Protein AF-A0A2N6VER7-F1 (afdb_monomer_lite)

Foldseek 3Di:
DDWDFDADPNDTDIDDDDDDDDDDDDADKDKDWDDDPRDIDIDIDGDHDDDDDQDPFEEEDAQQPQDDPPDPNGGDVVSVVVVVVVGVVVVGRDYHYDDDDDD

Organism: NCBI:txid170994

Secondary structure (DSSP, 8-state):
-EEEEEEETTEEEEEEE----PPP--SEEEEEEEEETTEEEEEEEEE-PPPPPPPSSEEEE-GGG---TTSSSS--HHHHHHHHHHHHHTT-SEEEE------

Radius of gyration: 26.97 Å; chains: 1; bounding box: 58×40×62 Å

Sequence (103 aa):
TGTQTVTVAGASEVRHEFTAIMPPRETGIGEITCAVDGAVSRAPLMVSEAAVQPGERGFDLHLASARMGRSWGVGDFADLRDIAVQAAAAGAETIMLSPVTAS

Structure (mmCIF, N/CA/C/O backbone):
data_AF-A0A2N6VER7-F1
#
_entry.id   AF-A0A2N6VER7-F1
#
loop_
_atom_site.group_PDB
_atom_site.id
_atom_site.type_symbol
_atom_site.label_atom_id
_atom_site.label_alt_id
_atom_site.label_comp_id
_atom_site.label_asym_id
_atom_site.label_entity_id
_atom_site.label_seq_id
_atom_site.pdbx_PDB_ins_code
_atom_site.Cartn_x
_atom_site.Cartn_y
_atom_site.Cartn_z
_atom_site.occupancy
_atom_site.B_iso_or_equiv
_atom_site.auth_seq_id
_atom_site.auth_comp_id
_atom_site.auth_asym_id
_atom_site.auth_atom_id
_atom_site.pdbx_PDB_model_num
ATOM 1 N N . THR A 1 1 ? -33.706 -14.456 19.884 1.00 49.22 1 THR A N 1
ATOM 2 C CA . THR A 1 1 ? -33.283 -14.089 21.249 1.00 49.22 1 THR A CA 1
ATOM 3 C C . THR A 1 1 ? -33.926 -15.053 22.209 1.00 49.22 1 THR A C 1
ATOM 5 O O . THR A 1 1 ? -35.138 -15.220 22.134 1.00 49.22 1 THR A O 1
ATOM 8 N N . GLY A 1 2 ? -33.139 -15.725 23.039 1.00 53.06 2 GLY A N 1
ATOM 9 C CA . GLY A 1 2 ? -33.631 -16.678 24.030 1.00 53.06 2 GLY A CA 1
ATOM 10 C C . GLY A 1 2 ? -32.969 -16.415 25.376 1.00 53.06 2 GLY A C 1
ATOM 11 O O . GLY A 1 2 ? -31.793 -16.063 25.428 1.00 53.06 2 GLY A O 1
ATOM 12 N N . THR A 1 3 ? -33.723 -16.562 26.459 1.00 49.88 3 THR A N 1
ATOM 13 C CA . THR A 1 3 ? -33.168 -16.577 27.816 1.00 49.88 3 THR A CA 1
ATOM 14 C C . THR A 1 3 ? -33.214 -18.018 28.291 1.00 49.88 3 THR A C 1
ATOM 16 O O . THR A 1 3 ? -34.296 -18.601 28.360 1.00 49.88 3 THR A O 1
ATOM 19 N N . GLN A 1 4 ? -32.055 -18.600 28.594 1.00 55.09 4 GLN A N 1
ATOM 20 C CA . GLN A 1 4 ? -31.969 -19.940 29.162 1.00 55.09 4 GLN A CA 1
ATOM 21 C C . GLN A 1 4 ? -31.325 -19.850 30.542 1.00 55.09 4 GLN A C 1
ATOM 23 O O . GLN A 1 4 ? -30.207 -19.361 30.695 1.00 55.09 4 GLN A O 1
ATOM 28 N N . THR A 1 5 ? -32.031 -20.332 31.557 1.00 52.62 5 THR A N 1
ATOM 29 C CA . THR A 1 5 ? -31.447 -20.534 32.883 1.00 52.62 5 THR A CA 1
ATOM 30 C C . THR A 1 5 ? -30.698 -21.860 32.864 1.00 52.62 5 THR A C 1
ATOM 32 O O . THR A 1 5 ? -31.305 -22.904 32.624 1.00 52.62 5 THR A O 1
ATOM 35 N N . VAL A 1 6 ? -29.386 -21.825 33.089 1.00 56.25 6 VAL A N 1
ATOM 36 C CA . VAL A 1 6 ? -28.537 -23.019 33.164 1.00 56.25 6 VAL A CA 1
ATOM 37 C C . VAL A 1 6 ? -28.057 -23.162 34.602 1.00 56.25 6 VAL A C 1
ATOM 39 O O . VAL A 1 6 ? -27.494 -22.235 35.177 1.00 56.25 6 VAL A O 1
ATOM 42 N N . THR A 1 7 ? -28.290 -24.321 35.210 1.00 45.69 7 THR A N 1
ATOM 43 C CA . THR A 1 7 ? -27.775 -24.616 36.551 1.00 45.69 7 THR A CA 1
ATOM 44 C C . THR A 1 7 ? -26.443 -25.350 36.426 1.00 45.69 7 THR A C 1
ATOM 46 O O . THR A 1 7 ? -26.403 -26.468 35.914 1.00 45.69 7 THR A O 1
ATOM 49 N N . VAL A 1 8 ? -25.356 -24.745 36.909 1.00 48.25 8 VAL A N 1
ATOM 50 C CA . VAL A 1 8 ? -24.018 -25.356 36.952 1.00 48.25 8 VAL A CA 1
ATOM 51 C C . VAL A 1 8 ? -23.588 -25.463 38.414 1.00 48.25 8 VAL A C 1
ATOM 53 O O . VAL A 1 8 ? -23.535 -24.467 39.128 1.00 48.25 8 VAL A O 1
ATOM 56 N N . ALA A 1 9 ? -23.325 -26.686 38.886 1.00 59.72 9 ALA A N 1
ATOM 57 C CA . ALA A 1 9 ? -22.865 -26.970 40.254 1.00 59.72 9 ALA A CA 1
ATOM 58 C C . ALA A 1 9 ? -23.731 -26.365 41.390 1.00 59.72 9 ALA A C 1
ATOM 60 O O . ALA A 1 9 ? -23.218 -26.004 42.446 1.00 59.72 9 ALA A O 1
ATOM 61 N N . GLY A 1 10 ? -25.051 -26.257 41.190 1.00 63.75 10 GLY A N 1
ATOM 62 C CA . GLY A 1 10 ? -25.993 -25.737 42.194 1.00 63.75 10 GLY A CA 1
ATOM 63 C C . GLY A 1 10 ? -26.188 -24.215 42.181 1.00 63.75 10 GLY A C 1
ATOM 64 O O . GLY A 1 10 ? -27.081 -23.723 42.867 1.00 63.75 10 GLY A O 1
ATOM 65 N N . ALA A 1 11 ? -25.433 -23.476 41.364 1.00 48.09 11 ALA A N 1
ATOM 66 C CA . ALA A 1 11 ? -25.694 -22.071 41.069 1.00 48.09 11 ALA A CA 1
ATOM 67 C C . ALA A 1 11 ? -26.542 -21.959 39.790 1.00 48.09 11 ALA A C 1
ATOM 69 O O . ALA A 1 11 ? -26.250 -22.611 38.787 1.00 48.09 11 ALA A O 1
ATOM 70 N N . SER A 1 12 ? -27.612 -21.158 39.824 1.00 53.44 12 SER A N 1
ATOM 71 C CA . SER A 1 12 ? -28.371 -20.819 38.613 1.00 53.44 12 SER A CA 1
ATOM 72 C C . SER A 1 12 ? -27.730 -19.616 37.936 1.00 53.44 12 SER A C 1
ATOM 74 O O . SER A 1 12 ? -27.675 -18.538 38.524 1.00 53.44 12 SER A O 1
ATOM 76 N N . GLU A 1 13 ? -27.268 -19.803 36.705 1.00 59.38 13 GLU A N 1
ATOM 77 C CA . GLU A 1 13 ? -26.743 -18.747 35.849 1.00 59.38 13 GLU A CA 1
ATOM 78 C C . GLU A 1 13 ? -27.777 -18.439 34.758 1.00 59.38 13 GLU A C 1
ATOM 80 O O . GLU A 1 13 ? -28.283 -19.336 34.076 1.00 59.38 13 GLU A O 1
ATOM 85 N N . VAL A 1 14 ? -28.142 -17.164 34.609 1.00 60.25 14 VAL A N 1
ATOM 86 C CA . VAL A 1 14 ? -29.031 -16.722 33.528 1.00 60.25 14 VAL A CA 1
ATOM 87 C C . VAL A 1 14 ? -28.167 -16.426 32.311 1.00 60.25 14 VAL A C 1
ATOM 89 O O . VAL A 1 14 ? -27.397 -15.467 32.308 1.00 60.25 14 VAL A O 1
ATOM 92 N N . ARG A 1 15 ? -28.292 -17.247 31.265 1.00 60.31 15 ARG A N 1
ATOM 93 C CA . ARG A 1 15 ? -27.589 -17.041 30.000 1.00 60.31 15 ARG A CA 1
ATOM 94 C C . ARG A 1 15 ? -28.536 -16.379 29.007 1.00 60.31 15 ARG A C 1
ATOM 96 O O . ARG A 1 15 ? -29.558 -16.949 28.621 1.00 60.31 15 ARG A O 1
ATOM 103 N N . HIS A 1 16 ? -28.190 -15.166 28.596 1.00 58.72 16 HIS A N 1
ATOM 104 C CA . HIS A 1 16 ? -28.911 -14.457 27.547 1.00 58.72 16 HIS A CA 1
ATOM 105 C C . HIS A 1 16 ? -28.255 -14.739 26.194 1.00 58.72 16 HIS A C 1
ATOM 107 O O . HIS A 1 16 ? -27.088 -14.408 25.981 1.00 58.72 16 HIS A O 1
ATOM 113 N N . GLU A 1 17 ? -29.000 -15.354 25.279 1.00 58.00 17 GLU A N 1
ATOM 114 C CA . GLU A 1 17 ? -28.554 -15.613 23.915 1.00 58.00 17 GLU A CA 1
ATOM 115 C C . GLU A 1 17 ? -29.190 -14.596 22.961 1.00 58.00 17 GLU A C 1
ATOM 117 O O . GLU A 1 17 ? -30.405 -14.587 22.708 1.00 58.00 17 GLU A O 1
ATOM 122 N N . PHE A 1 18 ? -28.348 -13.714 22.424 1.00 57.41 18 PHE A N 1
ATOM 123 C CA . PHE A 1 18 ? -28.749 -12.692 21.467 1.00 57.41 18 PHE A CA 1
ATOM 124 C C . PHE A 1 18 ? -28.387 -13.134 20.052 1.00 57.41 18 PHE A C 1
ATOM 126 O O . PHE A 1 18 ? -27.218 -13.302 19.717 1.00 57.41 18 PHE A O 1
ATOM 133 N N . THR A 1 19 ? -29.399 -13.291 19.20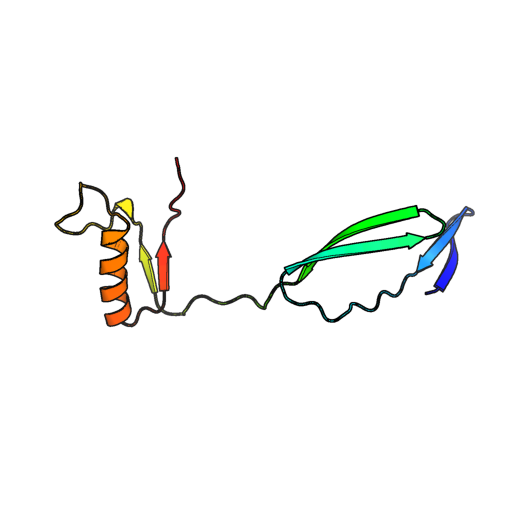0 1.00 53.34 19 THR A N 1
ATOM 134 C CA . THR A 1 19 ? -29.200 -13.484 17.761 1.00 53.34 19 THR A CA 1
ATOM 135 C C . THR A 1 19 ? -29.134 -12.105 17.119 1.00 53.34 19 THR A C 1
ATOM 137 O O . THR A 1 19 ? -30.167 -11.469 16.916 1.00 53.34 19 THR A O 1
ATOM 140 N N . ALA A 1 20 ? -27.928 -11.614 16.841 1.00 54.19 20 ALA A N 1
ATOM 141 C CA . ALA A 1 20 ? -27.754 -10.401 16.054 1.00 54.19 20 ALA A CA 1
ATOM 142 C C . ALA A 1 20 ? -27.784 -10.769 14.565 1.00 54.19 20 ALA A C 1
ATOM 144 O O . ALA A 1 20 ? -26.958 -11.552 14.100 1.00 54.19 20 ALA A O 1
ATOM 145 N N . ILE A 1 21 ? -28.731 -10.210 13.813 1.00 55.84 21 ILE A N 1
ATOM 146 C CA . ILE A 1 21 ? -28.676 -10.251 12.350 1.00 55.84 21 ILE A CA 1
ATOM 147 C C . ILE A 1 21 ? -27.740 -9.121 11.941 1.00 55.84 21 ILE A C 1
ATOM 149 O O . ILE A 1 21 ? -28.060 -7.948 12.132 1.00 55.84 21 ILE A O 1
ATOM 153 N N . MET A 1 22 ? -26.558 -9.477 11.443 1.00 58.34 22 MET A N 1
ATOM 154 C CA . MET A 1 22 ? -25.590 -8.502 10.957 1.00 58.34 22 MET A CA 1
ATOM 155 C C . MET A 1 22 ? -26.201 -7.783 9.744 1.00 58.34 22 MET A C 1
ATOM 157 O O . MET A 1 22 ? -26.494 -8.450 8.749 1.00 58.34 22 MET A O 1
ATOM 161 N N . PRO A 1 23 ? -26.449 -6.460 9.799 1.00 57.88 23 PRO A N 1
ATOM 162 C CA . PRO A 1 23 ? -26.889 -5.746 8.611 1.00 57.88 23 PRO A CA 1
ATOM 163 C C . PRO A 1 23 ? -25.771 -5.799 7.557 1.00 57.88 23 PRO A C 1
ATOM 165 O O . PRO A 1 23 ? -24.596 -5.861 7.936 1.00 57.88 23 PRO A O 1
ATOM 168 N N . PRO A 1 24 ? -26.092 -5.750 6.252 1.00 57.03 24 PRO A N 1
ATOM 169 C CA . PRO A 1 24 ? -25.083 -5.542 5.222 1.00 57.03 24 PRO A CA 1
ATOM 170 C C . PRO A 1 24 ? -24.358 -4.236 5.546 1.00 57.03 24 PRO A C 1
ATOM 172 O O . PRO A 1 24 ? -24.999 -3.192 5.675 1.00 57.03 24 PRO A O 1
ATOM 175 N N . ARG A 1 25 ? -23.046 -4.298 5.764 1.00 68.88 25 ARG A N 1
ATOM 176 C CA . ARG A 1 25 ? -22.236 -3.120 6.069 1.00 68.88 25 ARG A CA 1
ATOM 177 C C . ARG A 1 25 ? -21.222 -2.919 4.959 1.00 68.88 25 ARG A C 1
ATOM 179 O O . ARG A 1 25 ? -20.593 -3.872 4.509 1.00 68.88 25 ARG A O 1
ATOM 186 N N . GLU A 1 26 ? -21.112 -1.671 4.530 1.00 82.69 26 GLU A N 1
ATOM 187 C CA . GLU A 1 26 ? -20.024 -1.193 3.687 1.00 82.69 26 GLU A CA 1
ATOM 188 C C . GLU A 1 26 ? -18.685 -1.391 4.409 1.00 82.69 26 GLU A C 1
ATOM 190 O O . GLU A 1 26 ? -18.630 -1.486 5.641 1.00 82.69 26 GLU A O 1
ATOM 195 N N . THR A 1 27 ? -17.604 -1.470 3.639 1.00 88.94 27 THR A N 1
ATOM 196 C CA . THR A 1 27 ? -16.242 -1.564 4.162 1.00 88.94 27 THR A CA 1
ATOM 197 C C . THR A 1 27 ? -15.962 -0.409 5.122 1.00 88.94 27 THR A C 1
ATOM 199 O O . THR A 1 27 ? -16.256 0.746 4.816 1.00 88.94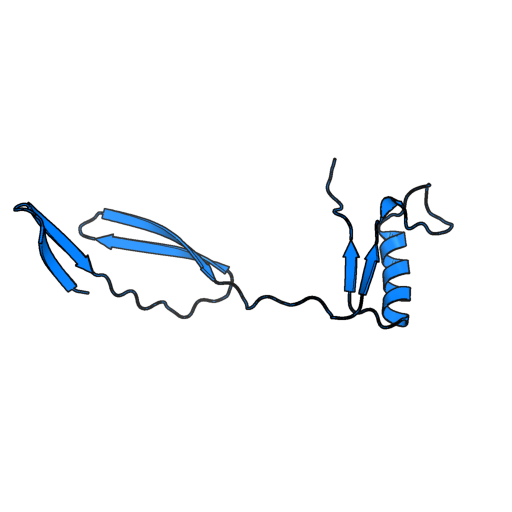 27 THR A O 1
ATOM 202 N N . GLY A 1 28 ? -15.368 -0.692 6.280 1.00 87.44 28 GLY A N 1
ATOM 203 C CA . GLY A 1 28 ? -15.002 0.347 7.234 1.00 87.44 28 GLY A CA 1
ATOM 204 C C . GLY A 1 28 ? -14.964 -0.104 8.686 1.00 87.44 28 GLY A C 1
ATOM 205 O O . GLY A 1 28 ? -15.018 -1.290 9.021 1.00 87.44 28 GLY A O 1
ATOM 206 N N . ILE A 1 29 ? -14.853 0.895 9.558 1.00 89.88 29 ILE A N 1
ATOM 207 C CA . ILE A 1 29 ? -14.834 0.732 11.008 1.00 89.88 29 ILE A CA 1
ATOM 208 C C . ILE A 1 29 ? -16.161 1.257 11.546 1.00 89.88 29 ILE A C 1
ATOM 210 O O . ILE A 1 29 ? -16.484 2.433 11.397 1.00 89.88 29 ILE A O 1
ATOM 214 N N . GLY A 1 30 ? -16.924 0.372 12.173 1.00 86.56 30 GLY A N 1
ATOM 215 C CA . GLY A 1 30 ? -18.158 0.696 12.869 1.00 86.56 30 GLY A CA 1
ATOM 216 C C . GLY A 1 30 ? -18.137 0.210 14.312 1.00 86.56 30 GLY A C 1
ATOM 217 O O . GLY A 1 30 ? -17.129 -0.266 14.831 1.00 86.56 30 GLY A O 1
ATOM 218 N N . GLU A 1 31 ? -19.296 0.291 14.952 1.00 87.50 31 GLU A N 1
ATOM 219 C CA . GLU A 1 31 ? -19.516 -0.185 16.315 1.00 87.50 31 GLU A CA 1
ATOM 220 C C . GLU A 1 31 ? -20.663 -1.207 16.321 1.00 87.50 31 GLU A C 1
ATOM 222 O O . GLU A 1 31 ? -21.601 -1.147 15.509 1.00 87.50 31 GLU A O 1
ATOM 227 N N . ILE A 1 32 ? -20.566 -2.191 17.207 1.00 84.75 32 ILE A N 1
ATOM 228 C CA . ILE A 1 32 ? -21.685 -3.033 17.619 1.00 84.75 32 ILE A CA 1
ATOM 229 C C . ILE A 1 32 ? -22.047 -2.636 19.042 1.00 84.75 32 ILE A C 1
ATOM 231 O O . ILE A 1 32 ? -21.196 -2.623 19.932 1.00 84.75 32 ILE A O 1
ATOM 235 N N . THR A 1 33 ? -23.333 -2.365 19.241 1.00 85.75 33 THR A N 1
ATOM 236 C CA . THR A 1 33 ? -23.900 -1.982 20.531 1.00 85.75 33 THR A CA 1
ATOM 237 C C . THR A 1 33 ? -24.882 -3.049 20.979 1.00 85.75 33 THR A C 1
ATOM 239 O O . THR A 1 33 ? -25.784 -3.423 20.231 1.00 85.75 33 THR A O 1
ATOM 242 N N . CYS A 1 34 ? -24.718 -3.522 22.210 1.00 82.00 34 CYS A N 1
ATOM 243 C CA . CYS A 1 34 ? -25.655 -4.412 22.882 1.00 82.00 34 CYS A CA 1
ATOM 244 C C . CYS A 1 34 ? -26.275 -3.669 24.067 1.00 82.00 34 CYS A C 1
ATOM 246 O O . CYS A 1 34 ? -25.540 -3.090 24.865 1.00 82.00 34 CYS A O 1
ATOM 248 N N . ALA A 1 35 ? -27.604 -3.672 24.176 1.00 83.94 35 ALA A N 1
ATOM 249 C CA . ALA A 1 35 ? -28.333 -3.034 25.268 1.00 83.94 35 ALA A CA 1
ATOM 250 C C . ALA A 1 35 ? -29.332 -4.018 25.896 1.00 83.94 35 ALA A C 1
ATOM 252 O O . ALA A 1 35 ? -30.162 -4.581 25.183 1.00 83.94 35 ALA A O 1
ATOM 253 N N . VAL A 1 36 ? -29.246 -4.226 27.214 1.00 81.94 36 VAL A N 1
ATOM 254 C CA . VAL A 1 36 ? -30.075 -5.172 27.988 1.00 81.94 36 VAL A CA 1
ATOM 255 C C . VAL A 1 36 ? -30.378 -4.555 29.347 1.00 81.94 36 VAL A C 1
ATOM 257 O O . VAL A 1 36 ? -29.447 -4.172 30.047 1.00 81.94 36 VAL A O 1
ATOM 260 N N . ASP A 1 37 ? -31.655 -4.433 29.716 1.00 85.06 37 ASP A N 1
ATOM 261 C CA . ASP A 1 37 ? -32.101 -3.954 31.038 1.00 85.06 37 ASP A CA 1
ATOM 262 C C . ASP A 1 37 ? -31.390 -2.675 31.534 1.00 85.06 37 ASP A C 1
ATOM 264 O O . ASP A 1 37 ? -31.055 -2.522 32.706 1.00 85.06 37 ASP A O 1
ATOM 268 N N . GLY A 1 38 ? -31.126 -1.737 30.618 1.00 83.00 38 GLY A N 1
ATOM 269 C CA . GLY A 1 38 ? -30.441 -0.471 30.906 1.00 83.00 38 GLY A CA 1
ATOM 270 C C . GLY A 1 38 ? -28.906 -0.534 30.898 1.00 83.00 38 GLY A C 1
ATOM 271 O O . GLY A 1 38 ? -28.265 0.516 30.878 1.00 83.00 38 GLY A O 1
ATOM 272 N N . ALA A 1 39 ? -28.302 -1.723 30.842 1.00 81.06 39 ALA A N 1
ATOM 273 C CA . ALA A 1 39 ? -26.871 -1.899 30.612 1.00 81.06 39 ALA A CA 1
ATOM 274 C C . ALA A 1 39 ? -26.545 -1.825 29.113 1.00 81.06 39 ALA A C 1
ATOM 276 O O . ALA A 1 39 ? -27.250 -2.406 28.288 1.00 81.06 39 ALA A O 1
ATOM 277 N N . VAL A 1 40 ? -25.460 -1.131 28.756 1.00 87.12 40 VAL A N 1
ATOM 278 C CA . VAL A 1 40 ? -24.997 -0.974 27.368 1.00 87.12 40 VAL A CA 1
ATOM 279 C C . VAL A 1 40 ? -23.534 -1.395 27.253 1.00 87.12 40 VAL A C 1
ATOM 281 O O . VAL A 1 40 ? -22.689 -0.899 27.995 1.00 87.12 40 VAL A O 1
ATOM 284 N N . SER A 1 41 ? -23.232 -2.266 26.291 1.00 86.19 41 SER A N 1
ATOM 285 C CA . SER A 1 41 ? -21.876 -2.676 25.914 1.00 86.19 41 SER A CA 1
ATOM 286 C C . SER A 1 41 ? -21.593 -2.316 24.457 1.00 86.19 41 SER A C 1
ATOM 288 O O . SER A 1 41 ? -22.491 -2.372 23.613 1.00 86.19 41 SER A O 1
ATOM 290 N N . ARG A 1 42 ? -20.348 -1.930 24.169 1.00 87.31 42 ARG A N 1
ATOM 291 C CA . ARG A 1 42 ? -19.883 -1.484 22.851 1.00 87.31 42 ARG A CA 1
ATOM 292 C C . ARG A 1 42 ? -18.615 -2.231 22.466 1.00 87.31 42 ARG A C 1
ATOM 294 O O . ARG A 1 42 ? -17.731 -2.408 23.302 1.00 87.31 42 ARG A O 1
ATOM 301 N N . ALA A 1 43 ? -18.521 -2.635 21.205 1.00 86.88 43 ALA A N 1
ATOM 302 C CA . ALA A 1 43 ? -17.329 -3.252 20.636 1.00 86.88 43 ALA A CA 1
ATOM 303 C C . ALA A 1 43 ? -17.081 -2.735 19.210 1.00 86.88 43 ALA A C 1
ATOM 305 O O . ALA A 1 43 ? -18.046 -2.502 18.473 1.00 86.88 43 ALA A O 1
ATOM 306 N N . PRO A 1 44 ? -15.814 -2.577 18.790 1.00 89.50 44 PRO A N 1
ATOM 307 C CA . PRO A 1 44 ? -15.506 -2.226 17.411 1.00 89.50 44 PRO A CA 1
ATOM 308 C C . PRO A 1 44 ? -15.929 -3.357 16.465 1.00 89.50 44 PRO A C 1
ATOM 310 O O . PRO A 1 44 ? -15.695 -4.533 16.744 1.00 89.50 44 PRO A O 1
ATOM 313 N N . LEU A 1 45 ? -16.511 -2.995 15.322 1.00 86.62 45 LEU A N 1
ATOM 314 C CA . LEU A 1 45 ? -16.701 -3.892 14.186 1.00 86.62 45 LEU A CA 1
ATOM 315 C C . LEU A 1 45 ? -15.876 -3.389 13.012 1.00 86.62 45 LEU A C 1
ATOM 317 O O . LEU A 1 45 ? -16.077 -2.273 12.542 1.00 86.62 45 LEU A O 1
ATOM 321 N N . MET A 1 46 ? -15.004 -4.245 12.502 1.00 88.62 46 MET A N 1
ATOM 322 C CA . MET A 1 46 ? -14.252 -3.987 11.282 1.00 88.62 46 MET A CA 1
ATOM 323 C C . MET A 1 46 ? -14.834 -4.848 10.168 1.00 88.62 46 MET A C 1
ATOM 325 O O . MET A 1 46 ? -14.948 -6.063 10.318 1.00 88.62 46 MET A O 1
ATOM 329 N N . VAL A 1 47 ? -15.210 -4.208 9.065 1.00 88.69 47 VAL A N 1
ATOM 330 C CA . VAL A 1 47 ? -15.621 -4.877 7.831 1.00 88.69 47 VAL A CA 1
ATOM 331 C C . VAL A 1 47 ? -14.575 -4.534 6.787 1.00 88.69 47 VAL A C 1
ATOM 333 O O . VAL A 1 47 ? -14.427 -3.371 6.421 1.00 88.69 47 VAL A O 1
ATOM 336 N N . SER A 1 48 ? -13.807 -5.527 6.353 1.00 87.75 48 SER A N 1
ATOM 337 C CA . SER A 1 48 ? -12.763 -5.347 5.348 1.00 87.75 48 SER A CA 1
ATOM 338 C C . SER A 1 48 ? -13.193 -5.927 4.010 1.00 87.75 48 SER A C 1
ATOM 340 O O . SER A 1 48 ? -13.942 -6.903 3.948 1.00 87.75 48 SER A O 1
ATOM 342 N N . GLU A 1 49 ? -12.654 -5.362 2.938 1.00 87.50 49 GLU A N 1
ATOM 343 C CA . GLU A 1 49 ? -12.659 -6.017 1.638 1.00 87.50 49 GLU A CA 1
ATOM 344 C C . GLU A 1 49 ? -11.797 -7.282 1.671 1.00 87.50 49 GLU A C 1
ATOM 346 O O . GLU A 1 49 ? -11.004 -7.509 2.595 1.00 87.50 49 GLU A O 1
ATOM 351 N N . ALA A 1 50 ? -11.960 -8.121 0.649 1.00 86.12 50 ALA A N 1
ATOM 352 C CA . ALA A 1 50 ? -11.048 -9.229 0.429 1.00 86.12 50 ALA A CA 1
ATOM 353 C C . ALA A 1 50 ? -9.625 -8.694 0.210 1.00 86.12 50 ALA A C 1
ATOM 355 O O . ALA A 1 50 ? -9.424 -7.651 -0.412 1.00 86.12 50 ALA A O 1
ATOM 356 N N . ALA A 1 51 ? -8.630 -9.419 0.717 1.00 83.06 51 ALA A N 1
ATOM 357 C CA . ALA A 1 51 ? -7.239 -9.013 0.589 1.00 83.06 51 ALA A CA 1
ATOM 358 C C . ALA A 1 51 ? -6.821 -8.930 -0.887 1.00 83.06 51 ALA A C 1
ATOM 360 O O . ALA A 1 51 ? -6.862 -9.930 -1.609 1.00 83.06 51 ALA A O 1
ATOM 361 N N . VAL A 1 52 ? -6.363 -7.751 -1.311 1.00 84.00 52 VAL A N 1
ATOM 362 C CA . VAL A 1 52 ? -5.732 -7.565 -2.621 1.00 84.00 52 VAL A CA 1
ATOM 363 C C . VAL A 1 52 ? -4.354 -8.218 -2.585 1.00 84.00 52 VAL A C 1
ATOM 365 O O . VAL A 1 52 ? -3.522 -7.877 -1.745 1.00 84.00 52 VAL A O 1
ATOM 368 N N . GLN A 1 53 ? -4.122 -9.172 -3.485 1.00 83.00 53 GLN A N 1
ATOM 369 C CA . GLN A 1 53 ? -2.805 -9.777 -3.649 1.00 83.00 53 GLN A CA 1
ATOM 370 C C . GLN A 1 53 ? -1.928 -8.861 -4.513 1.00 83.00 53 GLN A C 1
ATOM 372 O O . GLN A 1 53 ? -2.427 -8.306 -5.496 1.00 83.00 53 GLN A O 1
ATOM 377 N N . PRO A 1 54 ? -0.641 -8.679 -4.174 1.00 76.88 54 PRO A N 1
ATOM 378 C CA . PRO A 1 54 ? 0.283 -7.990 -5.063 1.00 76.88 54 PRO A CA 1
ATOM 379 C C . PRO A 1 54 ? 0.420 -8.757 -6.387 1.00 76.88 54 PRO A C 1
ATOM 381 O O . PRO A 1 54 ? 0.252 -9.976 -6.425 1.00 76.88 54 PRO A O 1
ATOM 384 N N . GLY A 1 55 ? 0.733 -8.035 -7.467 1.00 82.81 55 GLY A N 1
ATOM 385 C CA . GLY A 1 55 ? 1.010 -8.642 -8.771 1.00 82.81 55 GLY A CA 1
ATOM 386 C C . GLY A 1 55 ? 2.161 -9.649 -8.702 1.00 82.81 55 GLY A C 1
ATOM 387 O O . GLY A 1 55 ? 3.092 -9.487 -7.911 1.00 82.81 55 GLY A O 1
ATOM 388 N N . GLU A 1 56 ? 2.106 -10.684 -9.541 1.00 86.38 56 GLU A N 1
ATOM 389 C CA . GLU A 1 56 ? 3.027 -11.834 -9.484 1.00 86.38 56 GLU A CA 1
ATOM 390 C C . GLU A 1 56 ? 4.446 -11.492 -9.962 1.00 86.38 56 GLU A C 1
ATOM 392 O O . GLU A 1 56 ? 5.404 -12.212 -9.676 1.00 86.38 56 GLU A O 1
ATOM 397 N N . ARG A 1 57 ? 4.593 -10.389 -10.705 1.00 92.50 57 ARG A N 1
ATOM 398 C CA . ARG A 1 57 ? 5.860 -9.947 -11.293 1.00 92.50 57 ARG A CA 1
ATOM 399 C C . ARG A 1 57 ? 6.245 -8.584 -10.753 1.00 92.50 57 ARG A C 1
ATOM 401 O O . ARG A 1 57 ? 5.511 -7.612 -10.915 1.00 92.50 57 ARG A O 1
ATOM 408 N N . GLY A 1 58 ? 7.429 -8.494 -10.165 1.00 93.81 58 GLY A N 1
ATOM 409 C CA . GLY A 1 58 ? 7.914 -7.247 -9.604 1.00 93.81 58 GLY A CA 1
ATOM 410 C C . GLY A 1 58 ? 9.398 -7.262 -9.296 1.00 93.81 58 GLY A C 1
ATOM 411 O O . GLY A 1 58 ? 10.081 -8.271 -9.473 1.00 93.81 58 GLY A O 1
ATOM 412 N N . PHE A 1 59 ? 9.877 -6.117 -8.828 1.00 94.25 59 PHE A N 1
ATOM 413 C CA . PHE A 1 59 ? 11.239 -5.947 -8.332 1.00 94.25 59 PHE A CA 1
ATOM 414 C C . PHE A 1 59 ? 11.224 -5.680 -6.830 1.00 94.25 59 PHE A C 1
ATOM 416 O O . PHE A 1 59 ? 10.309 -5.032 -6.328 1.00 94.25 5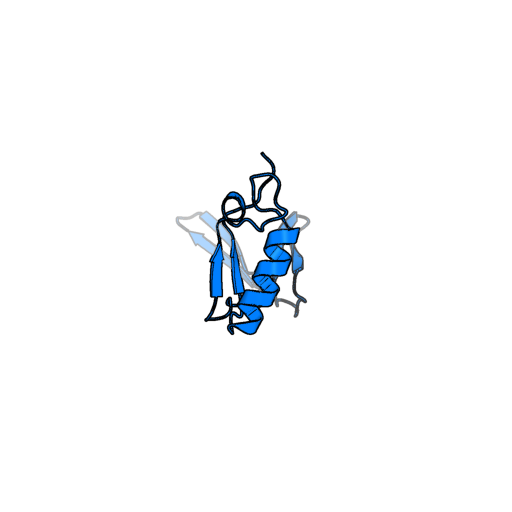9 PHE A O 1
ATOM 423 N N . ASP A 1 60 ? 12.263 -6.135 -6.136 1.00 95.06 60 ASP A N 1
ATOM 424 C CA . ASP A 1 60 ? 12.566 -5.721 -4.767 1.00 95.06 60 ASP A CA 1
ATOM 425 C C . ASP A 1 60 ? 13.654 -4.644 -4.808 1.00 95.06 60 ASP A C 1
ATOM 427 O O . ASP A 1 60 ? 14.681 -4.806 -5.477 1.00 95.06 60 ASP A O 1
ATOM 431 N N . LEU A 1 61 ? 13.399 -3.517 -4.150 1.00 95.00 61 LEU A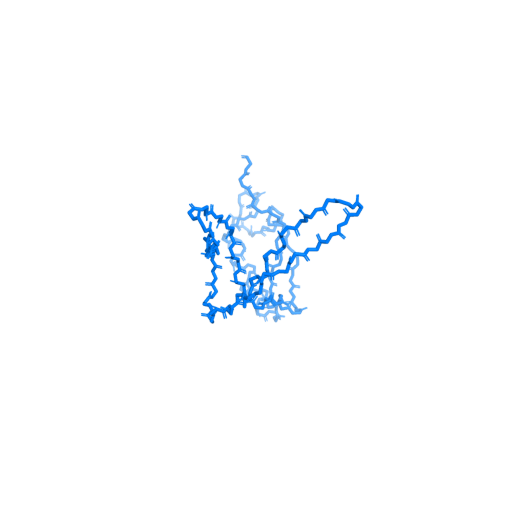 N 1
ATOM 432 C CA . LEU A 1 61 ? 14.224 -2.327 -4.229 1.00 95.00 61 LEU A CA 1
ATOM 433 C C . LEU A 1 61 ? 14.501 -1.752 -2.839 1.00 95.00 61 LEU A C 1
ATOM 435 O O . LEU A 1 61 ? 13.615 -1.275 -2.126 1.00 95.00 61 LEU A O 1
ATOM 439 N N . HIS A 1 62 ? 15.783 -1.674 -2.498 1.00 95.75 62 HIS A N 1
ATOM 440 C CA . HIS A 1 62 ? 16.239 -0.856 -1.386 1.00 95.75 62 HIS A CA 1
ATOM 441 C C . HIS A 1 62 ? 16.474 0.579 -1.872 1.00 95.75 62 HIS A C 1
ATOM 443 O O . HIS A 1 62 ? 17.497 0.876 -2.487 1.00 95.75 62 HIS A O 1
ATOM 449 N N . LEU A 1 63 ? 15.515 1.478 -1.625 1.00 95.56 63 LEU A N 1
ATOM 450 C CA . LEU A 1 63 ? 15.505 2.803 -2.258 1.00 95.56 63 LEU A CA 1
ATOM 451 C C . LEU A 1 63 ? 16.796 3.600 -2.015 1.00 95.56 63 LEU A C 1
ATOM 453 O O . LEU A 1 63 ? 17.326 4.209 -2.936 1.00 95.56 63 LEU A O 1
ATOM 457 N N . ALA A 1 64 ? 17.365 3.529 -0.811 1.00 93.75 64 ALA A N 1
ATOM 458 C CA . ALA A 1 64 ? 18.564 4.290 -0.467 1.00 93.75 64 ALA A CA 1
ATOM 459 C C . ALA A 1 64 ? 19.794 3.941 -1.339 1.00 93.75 64 ALA A C 1
ATOM 461 O O . ALA A 1 64 ? 20.681 4.783 -1.541 1.00 93.75 64 ALA A O 1
ATOM 462 N N . SER A 1 65 ? 19.858 2.722 -1.886 1.00 94.62 65 SER A N 1
ATOM 463 C CA . SER A 1 65 ? 20.939 2.286 -2.781 1.00 94.62 65 SER A CA 1
ATOM 464 C C . SER A 1 65 ? 20.615 2.459 -4.269 1.00 94.62 65 SER A C 1
ATOM 466 O O . SER A 1 65 ? 21.532 2.438 -5.091 1.00 94.62 65 SER A O 1
ATOM 468 N N . ALA A 1 66 ? 19.350 2.679 -4.625 1.00 94.62 66 ALA A N 1
ATOM 469 C CA . ALA A 1 66 ? 18.877 2.752 -6.000 1.00 94.62 66 ALA A CA 1
ATOM 470 C C . ALA A 1 66 ? 18.967 4.177 -6.568 1.00 94.62 66 ALA A C 1
ATOM 472 O O . ALA A 1 66 ? 18.021 4.958 -6.502 1.00 94.62 66 ALA A O 1
ATOM 473 N N . ARG A 1 67 ? 20.138 4.524 -7.106 1.00 93.88 67 ARG A N 1
ATOM 474 C CA . ARG A 1 67 ? 20.483 5.895 -7.509 1.00 93.88 67 ARG A CA 1
ATOM 475 C C . ARG A 1 67 ? 20.420 6.087 -9.018 1.00 93.88 67 ARG A C 1
ATOM 477 O O . ARG A 1 67 ? 20.846 5.223 -9.781 1.00 93.88 67 ARG A O 1
ATOM 484 N N . MET A 1 68 ? 20.002 7.277 -9.425 1.00 92.62 68 MET A N 1
ATOM 485 C CA . MET A 1 68 ? 20.207 7.813 -10.766 1.00 92.62 68 MET A CA 1
ATOM 486 C C . MET A 1 68 ? 21.430 8.733 -10.794 1.00 92.62 68 MET A C 1
ATOM 488 O O . MET A 1 68 ? 21.965 9.143 -9.766 1.00 92.62 68 MET A O 1
ATOM 492 N N . GLY A 1 69 ? 21.863 9.129 -11.994 1.00 95.50 69 GLY A N 1
ATOM 493 C CA . GLY A 1 69 ? 22.998 10.048 -12.148 1.00 95.50 69 GLY A CA 1
ATOM 494 C C . GLY A 1 69 ? 22.798 11.425 -11.494 1.00 95.50 69 GLY A C 1
ATOM 495 O O . GLY A 1 69 ? 23.775 12.106 -11.207 1.00 95.50 69 GLY A O 1
ATOM 496 N N . ARG A 1 70 ? 21.547 11.832 -11.238 1.00 94.12 70 ARG A N 1
ATOM 497 C CA . ARG A 1 70 ? 21.203 13.107 -10.580 1.00 94.12 70 ARG A CA 1
ATOM 498 C C . ARG A 1 70 ? 21.119 13.022 -9.050 1.00 94.12 70 ARG A C 1
ATOM 500 O O . ARG A 1 70 ? 20.941 14.055 -8.410 1.00 94.12 70 ARG A O 1
ATOM 507 N N . SER A 1 71 ? 21.165 11.819 -8.480 1.00 96.44 71 SER A N 1
ATOM 508 C CA . SER A 1 71 ? 20.913 11.595 -7.056 1.00 96.44 71 SER A CA 1
ATOM 509 C C . SER A 1 71 ? 22.024 12.191 -6.194 1.00 96.44 71 SER A C 1
ATOM 511 O O . SER A 1 71 ? 23.201 12.159 -6.554 1.00 96.44 71 SER A O 1
ATOM 513 N N . TRP A 1 72 ? 21.683 12.666 -4.998 1.00 95.44 72 TRP A N 1
ATOM 514 C CA . TRP A 1 72 ? 22.639 13.286 -4.068 1.00 95.44 72 TRP A CA 1
ATOM 515 C C . TRP A 1 72 ? 23.342 12.259 -3.169 1.00 95.44 72 TRP A C 1
ATOM 517 O O . TRP A 1 72 ? 23.478 12.442 -1.963 1.00 95.44 72 TRP A O 1
ATOM 527 N N . GLY A 1 73 ? 23.774 11.140 -3.754 1.00 95.25 73 GLY A N 1
ATOM 528 C CA . GLY A 1 73 ? 24.425 10.052 -3.017 1.00 95.25 73 GLY A CA 1
ATOM 529 C C . GLY A 1 73 ? 23.467 9.113 -2.273 1.00 95.25 73 GLY A C 1
ATOM 530 O O . GLY A 1 73 ? 23.933 8.215 -1.580 1.00 95.25 73 GLY A O 1
ATOM 531 N N . VAL A 1 74 ? 22.154 9.262 -2.449 1.00 95.88 74 VAL A N 1
ATOM 532 C CA . VAL A 1 74 ? 21.106 8.353 -1.958 1.00 95.88 74 VAL A CA 1
ATOM 533 C C . VAL A 1 74 ? 19.944 8.370 -2.947 1.00 95.88 74 VAL A C 1
ATOM 535 O O . VAL A 1 74 ? 19.696 9.412 -3.551 1.00 95.88 74 VAL A O 1
ATOM 538 N N . GLY A 1 75 ? 19.286 7.228 -3.158 1.00 96.38 75 GLY A N 1
ATOM 539 C CA . GLY A 1 75 ? 18.090 7.180 -3.997 1.00 96.38 75 GLY A CA 1
ATOM 540 C C . GLY A 1 75 ? 16.905 7.856 -3.309 1.00 96.38 75 GLY A C 1
ATOM 541 O O . GLY A 1 75 ? 16.717 7.705 -2.099 1.00 96.38 75 GLY A O 1
ATOM 542 N N . ASP A 1 76 ? 16.124 8.611 -4.074 1.00 95.62 76 ASP A N 1
ATOM 543 C CA . ASP A 1 76 ? 14.964 9.357 -3.584 1.00 95.62 76 ASP A CA 1
ATOM 544 C C . ASP A 1 76 ? 13.662 8.995 -4.324 1.00 95.62 76 ASP A C 1
ATOM 546 O O . ASP A 1 76 ? 13.609 8.108 -5.177 1.00 95.62 76 ASP A O 1
ATOM 550 N N . PHE A 1 77 ? 12.564 9.684 -4.005 1.00 96.69 77 PHE A N 1
ATOM 551 C CA . PHE A 1 77 ? 11.277 9.421 -4.654 1.00 96.69 77 PHE A CA 1
ATOM 552 C C . PHE A 1 77 ? 11.237 9.798 -6.144 1.00 96.69 77 PHE A C 1
ATOM 554 O O . PHE A 1 77 ? 10.422 9.242 -6.884 1.00 96.69 77 PHE A O 1
ATOM 561 N N . ALA A 1 78 ? 12.100 10.702 -6.616 1.00 96.69 78 ALA A N 1
ATOM 562 C CA . ALA A 1 78 ? 12.227 10.958 -8.046 1.00 96.69 78 ALA A CA 1
ATOM 563 C C . ALA A 1 78 ? 12.919 9.777 -8.740 1.00 96.69 78 ALA A C 1
ATOM 565 O O . ALA A 1 78 ? 12.510 9.378 -9.832 1.00 96.69 78 ALA A O 1
ATOM 566 N N . ASP A 1 79 ? 13.932 9.185 -8.105 1.00 96.94 79 ASP A N 1
ATOM 567 C CA . ASP A 1 79 ? 14.586 7.970 -8.599 1.00 96.94 79 ASP A CA 1
ATOM 568 C C . ASP A 1 79 ? 13.613 6.794 -8.633 1.00 96.94 79 ASP A C 1
ATOM 570 O O . ASP A 1 79 ? 13.509 6.123 -9.659 1.00 96.94 79 ASP A O 1
ATOM 574 N N . LEU A 1 80 ? 12.813 6.617 -7.576 1.00 97.00 80 LEU A N 1
ATOM 575 C CA . LEU A 1 80 ? 11.754 5.608 -7.539 1.00 97.00 80 LEU A CA 1
ATOM 576 C C . LEU A 1 80 ? 10.776 5.754 -8.709 1.00 97.00 80 LEU A C 1
ATOM 578 O O . LEU A 1 80 ? 10.444 4.759 -9.347 1.00 97.00 80 LEU A O 1
ATOM 582 N N . ARG A 1 81 ? 10.325 6.977 -9.017 1.00 97.06 81 ARG A N 1
ATOM 583 C CA . ARG A 1 81 ? 9.424 7.228 -10.153 1.00 97.06 81 ARG A CA 1
ATOM 584 C C . ARG A 1 81 ? 10.040 6.748 -11.466 1.00 97.06 81 ARG A C 1
ATOM 586 O O . ARG A 1 81 ? 9.375 6.078 -12.252 1.00 97.06 81 ARG A O 1
ATOM 593 N N . ASP A 1 82 ? 11.298 7.089 -11.710 1.00 96.81 82 ASP A N 1
ATOM 594 C CA . ASP A 1 82 ? 11.956 6.752 -12.971 1.00 96.81 82 ASP A CA 1
ATOM 595 C C . ASP A 1 82 ? 12.287 5.253 -13.066 1.00 96.81 82 ASP A C 1
ATOM 597 O O . ASP A 1 82 ? 12.229 4.677 -14.156 1.00 96.81 82 ASP A O 1
ATOM 601 N N . ILE A 1 83 ? 12.589 4.605 -11.935 1.00 96.12 83 ILE A N 1
ATOM 602 C CA . ILE A 1 83 ? 12.725 3.145 -11.837 1.00 96.12 83 ILE A CA 1
ATOM 603 C C . ILE A 1 83 ? 11.376 2.477 -12.104 1.00 96.12 83 ILE A C 1
ATOM 605 O O . ILE A 1 83 ? 11.326 1.525 -12.873 1.00 96.12 83 ILE A O 1
ATOM 609 N N . ALA A 1 84 ? 10.279 2.989 -11.539 1.00 96.75 84 ALA A N 1
ATOM 610 C CA . ALA A 1 84 ? 8.936 2.447 -11.741 1.00 96.75 84 ALA A CA 1
ATOM 611 C C . ALA A 1 84 ? 8.514 2.464 -13.212 1.00 96.75 84 ALA A C 1
ATOM 613 O O . ALA A 1 84 ? 7.982 1.472 -13.705 1.00 96.75 84 ALA A O 1
ATOM 614 N N . VAL A 1 85 ? 8.815 3.544 -13.938 1.00 97.44 85 VAL A N 1
ATOM 615 C CA . VAL A 1 85 ? 8.550 3.620 -15.384 1.00 97.44 85 VAL A CA 1
ATOM 616 C C . VAL A 1 85 ? 9.335 2.551 -16.148 1.00 97.44 85 VAL A C 1
ATOM 618 O O . VAL A 1 85 ? 8.772 1.863 -16.998 1.00 97.44 85 VAL A O 1
ATOM 621 N N . GLN A 1 86 ? 10.620 2.372 -15.833 1.00 96.38 86 GLN A N 1
ATOM 622 C CA . GLN A 1 86 ? 11.459 1.361 -16.488 1.00 96.38 86 GLN A CA 1
ATOM 623 C C . GLN A 1 86 ? 11.030 -0.068 -16.130 1.00 96.38 86 GLN A C 1
ATOM 625 O O . GLN A 1 86 ? 10.965 -0.931 -17.002 1.00 96.38 86 GLN A O 1
ATOM 630 N N . ALA A 1 87 ? 10.687 -0.311 -14.867 1.00 95.81 87 ALA A N 1
ATOM 631 C CA . ALA A 1 87 ? 10.199 -1.592 -14.379 1.00 95.81 87 ALA A CA 1
ATOM 632 C C . ALA A 1 87 ? 8.877 -1.984 -15.051 1.00 95.81 87 ALA A C 1
ATOM 634 O O . ALA A 1 87 ? 8.742 -3.111 -15.525 1.00 95.81 87 ALA A O 1
ATOM 635 N N . ALA A 1 88 ? 7.932 -1.047 -15.159 1.00 96.44 88 ALA A N 1
ATOM 636 C CA . ALA A 1 88 ? 6.666 -1.273 -15.851 1.00 96.44 88 ALA A CA 1
ATOM 637 C C . ALA A 1 88 ? 6.883 -1.574 -17.342 1.00 96.44 88 ALA A C 1
ATOM 639 O O . ALA A 1 88 ? 6.282 -2.504 -17.877 1.00 96.44 88 ALA A O 1
ATOM 640 N N . ALA A 1 89 ? 7.797 -0.855 -18.005 1.00 97.81 89 ALA A N 1
ATOM 641 C CA . ALA A 1 89 ? 8.185 -1.151 -19.387 1.00 97.81 89 ALA A CA 1
ATOM 642 C C . ALA A 1 89 ? 8.818 -2.550 -19.542 1.00 97.81 89 ALA A C 1
ATOM 644 O O . ALA A 1 89 ? 8.703 -3.161 -20.602 1.00 97.81 89 ALA A O 1
ATOM 645 N N . ALA A 1 90 ? 9.436 -3.075 -18.481 1.00 96.25 90 ALA A N 1
ATOM 646 C CA . ALA A 1 90 ? 9.953 -4.440 -18.403 1.00 96.25 90 ALA A CA 1
ATOM 647 C C . ALA A 1 90 ? 8.900 -5.488 -17.975 1.00 96.25 90 ALA A C 1
ATOM 649 O O . ALA A 1 90 ? 9.233 -6.664 -17.838 1.00 96.25 90 ALA A O 1
ATOM 650 N N . GLY A 1 91 ? 7.638 -5.092 -17.780 1.00 96.38 91 GLY A N 1
ATOM 651 C CA . GLY A 1 91 ? 6.537 -5.990 -17.421 1.00 96.38 91 GLY A CA 1
ATOM 652 C C . GLY A 1 91 ? 6.356 -6.224 -15.920 1.00 96.38 91 GLY A C 1
ATOM 653 O O . GLY A 1 91 ? 5.640 -7.151 -15.542 1.00 96.38 91 GLY A O 1
ATOM 654 N N . ALA A 1 92 ? 6.986 -5.417 -15.063 1.00 96.44 92 ALA A N 1
ATOM 655 C CA . ALA A 1 92 ? 6.694 -5.443 -13.635 1.00 96.44 92 ALA A CA 1
ATOM 656 C C . ALA A 1 92 ? 5.322 -4.824 -13.340 1.00 96.44 92 ALA A C 1
ATOM 658 O O . ALA A 1 92 ? 4.972 -3.760 -13.849 1.00 96.44 92 ALA A O 1
ATOM 659 N N . GLU A 1 93 ? 4.576 -5.483 -12.463 1.00 95.38 93 GLU A N 1
ATOM 660 C CA . GLU A 1 93 ? 3.282 -5.045 -11.940 1.00 95.38 93 GLU A CA 1
ATOM 661 C C . GLU A 1 93 ? 3.444 -4.369 -10.573 1.00 95.38 93 GLU A C 1
ATOM 663 O O . GLU A 1 93 ? 2.605 -3.566 -10.168 1.00 95.38 93 GLU A O 1
ATOM 668 N N . THR A 1 94 ? 4.532 -4.677 -9.860 1.00 95.12 94 THR A N 1
ATOM 669 C CA . THR A 1 94 ? 4.826 -4.128 -8.534 1.00 95.12 94 THR A CA 1
ATOM 670 C C . THR A 1 94 ? 6.310 -3.797 -8.353 1.00 95.12 94 THR A C 1
ATOM 672 O O . THR A 1 94 ? 7.195 -4.398 -8.967 1.00 95.12 94 THR A O 1
ATOM 675 N N . ILE A 1 95 ? 6.590 -2.831 -7.475 1.00 94.88 95 ILE A N 1
ATOM 676 C CA . IL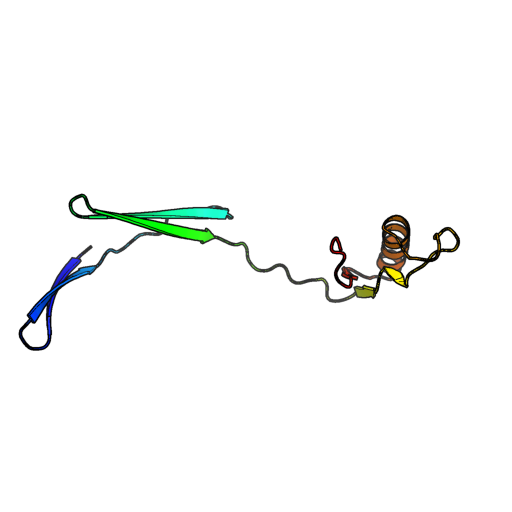E A 1 95 ? 7.907 -2.642 -6.863 1.00 94.88 95 ILE A CA 1
ATOM 677 C C . ILE A 1 95 ? 7.709 -2.759 -5.358 1.00 94.88 95 ILE A C 1
ATOM 679 O O . ILE A 1 95 ? 6.963 -1.978 -4.767 1.00 94.88 95 ILE A O 1
ATOM 683 N N . MET A 1 96 ? 8.377 -3.732 -4.750 1.00 94.62 96 MET A N 1
ATOM 684 C CA . MET A 1 96 ? 8.475 -3.852 -3.306 1.00 94.62 96 MET A CA 1
ATOM 685 C C . MET A 1 96 ? 9.609 -2.959 -2.811 1.00 94.62 96 MET A C 1
ATOM 687 O O . MET A 1 96 ? 10.689 -2.934 -3.399 1.00 94.62 96 MET A O 1
ATOM 691 N N . LEU A 1 97 ? 9.355 -2.215 -1.738 1.00 95.12 97 LEU A N 1
ATOM 692 C CA . LEU A 1 97 ? 10.348 -1.350 -1.114 1.00 95.12 97 LEU A CA 1
ATOM 693 C C . LEU A 1 97 ? 10.680 -1.855 0.280 1.00 95.12 97 LEU A C 1
ATOM 695 O O . LEU A 1 97 ? 9.788 -2.212 1.051 1.00 95.12 97 LEU A O 1
ATOM 699 N N . SER A 1 98 ? 11.954 -1.758 0.654 1.00 92.81 98 SER A N 1
ATOM 700 C CA . SER A 1 98 ? 12.299 -1.692 2.075 1.00 92.81 98 SER A CA 1
ATOM 701 C C . SER A 1 98 ? 11.560 -0.516 2.740 1.00 92.81 98 SER A C 1
ATOM 703 O O . SER A 1 98 ? 11.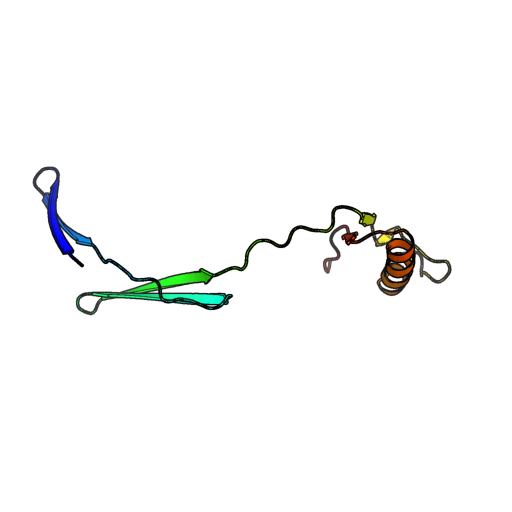404 0.517 2.079 1.00 92.81 98 SER A O 1
ATOM 705 N N . PRO A 1 99 ? 11.160 -0.609 4.024 1.00 92.38 99 PRO A N 1
ATOM 706 C CA . PRO A 1 99 ? 10.413 0.452 4.694 1.00 92.38 99 PRO A CA 1
ATOM 707 C C . PRO A 1 99 ? 11.058 1.834 4.543 1.00 92.38 99 PRO A C 1
ATOM 709 O O . PRO A 1 99 ? 12.255 2.001 4.771 1.00 92.38 99 PRO A O 1
ATOM 712 N N . VAL A 1 100 ? 10.240 2.826 4.191 1.00 91.06 100 VAL A N 1
ATOM 713 C CA . VAL A 1 100 ? 10.631 4.239 4.130 1.00 91.06 100 VAL A CA 1
ATOM 714 C C . VAL A 1 100 ? 9.882 4.968 5.235 1.00 91.06 100 VAL A C 1
ATOM 716 O O . VAL A 1 100 ? 8.825 5.557 5.024 1.00 91.06 100 VAL A O 1
ATOM 719 N N . THR A 1 101 ? 10.391 4.842 6.453 1.00 89.69 101 THR A N 1
ATOM 720 C CA . THR A 1 101 ? 9.815 5.472 7.643 1.00 89.69 101 THR A CA 1
ATOM 721 C C . THR A 1 101 ? 10.643 6.681 8.043 1.00 89.69 101 THR A C 1
ATOM 723 O O . THR A 1 101 ? 11.860 6.685 7.862 1.00 89.69 101 THR A O 1
ATOM 726 N N . ALA A 1 102 ? 9.995 7.696 8.616 1.00 90.25 102 ALA A N 1
ATOM 727 C CA . ALA A 1 102 ? 10.721 8.769 9.285 1.00 90.25 102 ALA A CA 1
ATOM 728 C C . ALA A 1 102 ? 11.586 8.183 10.416 1.00 90.25 102 ALA A C 1
ATOM 730 O O . ALA A 1 102 ? 11.149 7.262 11.112 1.00 90.25 102 ALA A O 1
ATOM 731 N N . SER A 1 103 ? 12.801 8.709 10.559 1.00 78.94 103 SER A N 1
ATOM 732 C CA . SER A 1 103 ? 13.790 8.331 11.575 1.00 78.94 103 SER A CA 1
ATOM 733 C C . SER A 1 103 ? 14.033 9.463 12.555 1.00 78.94 103 SER A C 1
ATOM 735 O O . SER A 1 103 ? 14.158 10.605 12.051 1.00 78.94 103 SER A O 1
#

pLDDT: mean 82.49, std 16.04, range [45.69, 97.81]